Protein AF-A0AAD4WT22-F1 (afdb_monomer_lite)

Organism: Prunus dulcis (NCBI:txid3755)

Radius of gyration: 22.78 Å; chains: 1; bo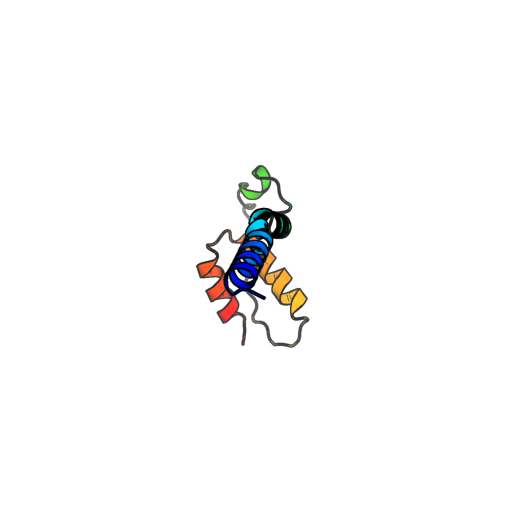unding box: 74×28×37 Å

Structure (mmCIF, N/CA/C/O backbone):
data_AF-A0AAD4WT22-F1
#
_entry.id   AF-A0AAD4WT22-F1
#
loop_
_atom_site.group_PDB
_atom_site.id
_atom_site.type_symbol
_atom_site.label_atom_id
_atom_site.label_alt_id
_atom_site.label_comp_id
_atom_site.label_asym_id
_atom_site.label_entity_id
_atom_site.label_seq_id
_atom_site.pdbx_PDB_ins_code
_atom_site.Cartn_x
_atom_site.Cartn_y
_atom_site.Cartn_z
_atom_site.occupancy
_atom_site.B_iso_or_equiv
_atom_site.auth_seq_id
_atom_site.auth_comp_id
_atom_site.auth_asym_id
_atom_site.auth_atom_id
_atom_site.pdbx_PDB_model_num
ATOM 1 N N . MET A 1 1 ? 54.722 -11.993 -9.213 1.00 60.78 1 MET A N 1
ATOM 2 C CA . MET A 1 1 ? 53.644 -11.747 -8.235 1.00 60.78 1 MET A CA 1
ATOM 3 C C . MET A 1 1 ? 53.088 -13.108 -7.870 1.00 60.78 1 MET A C 1
ATOM 5 O O . MET A 1 1 ? 52.749 -13.846 -8.791 1.00 60.78 1 MET A O 1
ATOM 9 N N . CYS A 1 2 ? 53.144 -13.496 -6.597 1.00 78.06 2 CYS A N 1
ATOM 10 C CA . CYS A 1 2 ? 52.775 -14.848 -6.175 1.00 78.06 2 CYS A CA 1
ATOM 11 C C . CYS A 1 2 ? 51.245 -14.964 -6.116 1.00 78.06 2 CYS A C 1
ATOM 13 O O . CYS A 1 2 ? 50.560 -13.977 -5.854 1.00 78.06 2 CYS A O 1
ATOM 15 N N . ALA A 1 3 ? 50.687 -16.147 -6.390 1.00 77.31 3 ALA A N 1
ATOM 16 C CA . ALA A 1 3 ? 49.233 -16.367 -6.382 1.00 77.31 3 ALA A CA 1
ATOM 17 C C . ALA A 1 3 ? 48.592 -15.980 -5.032 1.00 77.31 3 ALA A C 1
ATOM 19 O O . ALA A 1 3 ? 47.484 -15.449 -4.988 1.00 77.31 3 ALA A O 1
ATOM 20 N N . GLU A 1 4 ? 49.357 -16.144 -3.955 1.00 82.75 4 GLU A N 1
ATOM 21 C CA . GLU A 1 4 ? 49.021 -15.766 -2.582 1.00 82.75 4 GLU A CA 1
ATOM 22 C C . GLU A 1 4 ? 48.774 -14.257 -2.418 1.00 82.75 4 GLU A C 1
ATOM 24 O O . GLU A 1 4 ? 47.882 -13.850 -1.672 1.00 82.75 4 GLU A O 1
ATOM 29 N N . ASP A 1 5 ? 49.508 -13.409 -3.147 1.00 85.19 5 ASP A N 1
ATOM 30 C CA . ASP A 1 5 ? 49.340 -11.952 -3.095 1.00 85.19 5 ASP A CA 1
ATOM 31 C C . ASP A 1 5 ? 48.014 -11.528 -3.736 1.00 85.19 5 ASP A C 1
ATOM 33 O O . ASP A 1 5 ? 47.326 -10.627 -3.247 1.00 85.19 5 ASP A O 1
ATOM 37 N N . VAL A 1 6 ? 47.636 -12.208 -4.824 1.00 85.25 6 VAL A N 1
ATOM 38 C CA . VAL A 1 6 ? 46.378 -11.970 -5.541 1.00 85.25 6 VAL A CA 1
ATOM 39 C C . VAL A 1 6 ? 45.199 -12.437 -4.700 1.00 85.25 6 VAL A C 1
ATOM 41 O O . VAL A 1 6 ? 44.229 -11.700 -4.541 1.00 85.25 6 VAL A O 1
ATOM 44 N N . GLU A 1 7 ? 45.293 -13.623 -4.107 1.00 88.94 7 GLU A N 1
ATOM 45 C CA . GLU A 1 7 ? 44.252 -14.167 -3.238 1.00 88.94 7 GLU A CA 1
ATOM 46 C C . GLU A 1 7 ? 44.051 -13.300 -1.989 1.00 88.94 7 GLU A C 1
ATOM 48 O O . GLU A 1 7 ? 42.922 -12.969 -1.616 1.00 88.94 7 GLU A O 1
ATOM 53 N N . LYS A 1 8 ? 45.145 -12.828 -1.385 1.00 88.31 8 LYS A N 1
ATOM 54 C CA . LYS A 1 8 ? 45.100 -11.884 -0.265 1.00 88.31 8 LYS A CA 1
ATOM 55 C C . LYS A 1 8 ? 44.444 -10.562 -0.663 1.00 88.31 8 LYS A C 1
ATOM 57 O O . LYS A 1 8 ? 43.622 -10.043 0.092 1.00 88.31 8 LYS A O 1
ATOM 62 N N . LEU A 1 9 ? 44.758 -10.033 -1.847 1.00 87.69 9 LEU A N 1
ATOM 63 C CA . LEU A 1 9 ? 44.140 -8.813 -2.367 1.00 87.69 9 LEU A CA 1
ATOM 64 C C . LEU A 1 9 ? 42.639 -8.999 -2.624 1.00 87.69 9 LEU A C 1
ATOM 66 O O . LEU A 1 9 ? 41.844 -8.143 -2.240 1.00 87.69 9 LEU A O 1
ATOM 70 N N . VAL A 1 10 ? 42.235 -10.119 -3.227 1.00 87.19 10 VAL A N 1
ATOM 71 C CA . VAL A 1 10 ? 40.822 -10.445 -3.476 1.00 87.19 10 VAL A CA 1
ATOM 72 C C . VAL A 1 10 ? 40.058 -10.578 -2.160 1.00 87.19 10 VAL A C 1
ATOM 74 O O . VAL A 1 10 ? 38.993 -9.983 -2.016 1.00 87.19 10 VAL A O 1
ATOM 77 N N . ASN A 1 11 ? 40.624 -11.266 -1.169 1.00 82.88 11 ASN A N 1
ATOM 78 C CA . ASN A 1 11 ? 40.008 -11.425 0.149 1.00 82.88 11 ASN A CA 1
ATOM 79 C C . ASN A 1 11 ? 39.920 -10.107 0.931 1.00 82.88 11 ASN A C 1
ATOM 81 O O . ASN A 1 11 ? 38.958 -9.892 1.666 1.00 82.88 11 ASN A O 1
ATOM 85 N N . ASN A 1 12 ? 40.890 -9.202 0.777 1.00 82.94 12 ASN A N 1
ATOM 86 C CA . ASN A 1 12 ? 40.805 -7.852 1.341 1.00 82.94 12 ASN A CA 1
ATOM 87 C C . ASN A 1 12 ? 39.673 -7.056 0.684 1.00 82.94 12 ASN A C 1
ATOM 89 O O . ASN A 1 12 ? 38.799 -6.559 1.383 1.00 82.94 12 ASN A O 1
ATOM 93 N N . ARG A 1 13 ? 39.606 -7.048 -0.652 1.00 81.44 13 ARG A N 1
ATOM 94 C CA . ARG A 1 13 ? 38.534 -6.364 -1.390 1.00 81.44 13 ARG A CA 1
ATOM 95 C C . ARG A 1 13 ? 37.148 -6.930 -1.088 1.00 81.44 13 ARG A C 1
ATOM 97 O O . ARG A 1 13 ? 36.182 -6.178 -1.019 1.00 81.44 13 ARG A O 1
ATOM 104 N N . LEU A 1 14 ? 37.042 -8.245 -0.900 1.00 76.81 14 LEU A N 1
ATOM 105 C CA . LEU A 1 14 ? 35.795 -8.896 -0.508 1.00 76.81 14 LEU A CA 1
ATOM 106 C C . LEU A 1 14 ? 35.379 -8.491 0.911 1.00 76.81 14 LEU A C 1
ATOM 108 O O . LEU A 1 14 ? 34.194 -8.296 1.156 1.00 76.81 14 LEU A O 1
ATOM 112 N N . ARG A 1 15 ? 36.338 -8.328 1.834 1.00 74.25 15 ARG A N 1
ATOM 113 C CA . ARG A 1 15 ? 36.077 -7.802 3.181 1.00 74.25 15 ARG A CA 1
ATOM 114 C C . ARG A 1 15 ? 35.622 -6.348 3.146 1.00 74.25 15 ARG A C 1
ATOM 116 O O . ARG A 1 15 ? 34.644 -6.039 3.813 1.00 74.25 15 ARG A O 1
ATOM 123 N N . ASP A 1 16 ? 36.240 -5.513 2.316 1.00 68.19 16 ASP A N 1
ATOM 124 C CA . ASP A 1 16 ? 35.852 -4.107 2.153 1.00 68.19 16 ASP A CA 1
ATOM 125 C C . ASP A 1 16 ? 34.440 -3.966 1.559 1.00 68.19 16 ASP A C 1
ATOM 127 O O . ASP A 1 16 ? 33.659 -3.132 2.010 1.00 68.19 16 ASP A O 1
ATOM 131 N N . LEU A 1 17 ? 34.058 -4.843 0.619 1.00 64.44 17 LEU A N 1
ATOM 132 C CA . LEU A 1 17 ? 32.687 -4.921 0.094 1.00 64.44 17 LEU A CA 1
ATOM 133 C C . LEU A 1 17 ? 31.682 -5.411 1.156 1.00 64.44 17 LEU A C 1
ATOM 135 O O . LEU A 1 17 ? 30.516 -5.025 1.146 1.00 64.44 17 LEU A O 1
ATOM 139 N N . LYS A 1 18 ? 32.135 -6.263 2.085 1.00 61.75 18 LYS A N 1
ATOM 140 C CA . LYS A 1 18 ? 31.328 -6.842 3.171 1.00 61.75 18 LYS A CA 1
ATOM 141 C C . LYS A 1 18 ? 31.151 -5.897 4.367 1.00 61.75 18 LYS A C 1
ATOM 143 O O . LYS A 1 18 ? 30.327 -6.177 5.231 1.00 61.75 18 LYS A O 1
ATOM 148 N N . ILE A 1 19 ? 31.824 -4.741 4.370 1.00 55.94 19 ILE A N 1
ATOM 149 C CA . ILE A 1 19 ? 31.507 -3.579 5.227 1.00 55.94 19 ILE A CA 1
ATOM 150 C C . ILE A 1 19 ? 30.254 -2.833 4.681 1.00 55.94 19 ILE A C 1
ATOM 152 O O . ILE A 1 19 ? 29.979 -1.687 5.012 1.00 55.94 19 ILE A O 1
ATOM 156 N N . GLY A 1 20 ? 29.436 -3.489 3.851 1.00 56.44 20 GLY A N 1
ATOM 157 C CA . GLY A 1 20 ? 28.130 -3.002 3.398 1.00 56.44 20 GLY A CA 1
ATOM 158 C C . GLY A 1 20 ? 27.018 -3.038 4.455 1.00 56.44 20 GLY A C 1
ATOM 159 O O . GLY A 1 20 ? 25.956 -2.482 4.194 1.00 56.44 20 GLY A O 1
ATOM 160 N N . GLY A 1 21 ? 27.271 -3.605 5.644 1.00 57.00 21 GLY A N 1
ATOM 161 C CA . GLY A 1 21 ? 26.291 -3.695 6.738 1.00 57.00 21 GLY A CA 1
ATOM 162 C C . GLY A 1 21 ? 25.665 -2.355 7.126 1.00 57.00 21 GLY A C 1
ATOM 163 O O . GLY A 1 21 ? 24.477 -2.266 7.394 1.00 57.00 21 GLY A O 1
ATOM 164 N N . ASN A 1 22 ? 26.438 -1.270 7.052 1.00 67.00 22 ASN A N 1
ATOM 165 C CA . ASN A 1 22 ? 25.926 0.062 7.369 1.00 67.00 22 ASN A CA 1
ATOM 166 C C . ASN A 1 22 ? 25.059 0.664 6.250 1.00 67.00 22 ASN A C 1
ATOM 168 O O . ASN A 1 22 ? 24.205 1.501 6.519 1.00 67.00 22 ASN A O 1
ATOM 172 N N . PHE A 1 23 ? 25.282 0.283 4.988 1.00 77.19 23 PHE A N 1
ATOM 173 C CA . PHE A 1 23 ? 24.529 0.845 3.864 1.00 77.19 23 PHE A CA 1
ATOM 174 C C . PHE A 1 23 ? 23.142 0.224 3.760 1.00 77.19 23 PHE A C 1
ATOM 176 O O . PHE A 1 23 ? 22.171 0.939 3.549 1.00 77.19 23 PHE A O 1
ATOM 183 N N . GLU A 1 24 ? 23.044 -1.094 3.914 1.00 81.56 24 GLU A N 1
ATOM 184 C CA . GLU A 1 24 ? 21.762 -1.798 3.876 1.00 81.56 24 GLU A CA 1
ATOM 185 C C . GLU A 1 24 ? 20.858 -1.419 5.054 1.00 81.56 24 GLU A C 1
ATOM 187 O O . GLU A 1 24 ? 19.665 -1.194 4.847 1.00 81.56 24 GLU A O 1
ATOM 192 N N . ASP A 1 25 ? 21.428 -1.238 6.247 1.00 84.00 25 ASP A N 1
ATOM 193 C CA . ASP A 1 25 ? 20.703 -0.744 7.421 1.00 84.00 25 ASP A CA 1
ATOM 194 C C . ASP A 1 25 ? 20.283 0.725 7.262 1.00 84.00 25 ASP A C 1
ATOM 196 O O . ASP A 1 25 ? 19.130 1.068 7.529 1.00 84.00 25 ASP A O 1
ATOM 200 N N . ALA A 1 26 ? 21.172 1.593 6.763 1.00 85.31 26 ALA A N 1
ATOM 201 C CA . ALA A 1 26 ? 20.836 2.991 6.487 1.00 85.31 26 ALA A CA 1
ATOM 202 C C . ALA A 1 26 ? 19.767 3.121 5.393 1.00 85.31 26 ALA A C 1
ATOM 204 O O . ALA A 1 26 ? 18.836 3.909 5.533 1.00 85.31 26 ALA A O 1
ATOM 205 N N . LEU A 1 27 ? 19.861 2.320 4.327 1.00 86.06 27 LEU A N 1
ATOM 206 C CA . LEU A 1 27 ? 18.864 2.276 3.262 1.00 86.06 27 LEU A CA 1
ATOM 207 C C . LEU A 1 27 ? 17.519 1.782 3.796 1.00 86.06 27 LEU A C 1
ATOM 209 O O . LEU A 1 27 ? 16.486 2.345 3.447 1.00 86.06 27 LEU A O 1
ATOM 213 N N . ARG A 1 28 ? 17.519 0.755 4.653 1.00 84.38 28 ARG A N 1
ATOM 214 C CA . ARG A 1 28 ? 16.298 0.255 5.292 1.00 84.38 28 ARG A CA 1
ATOM 215 C C . ARG A 1 28 ? 15.663 1.321 6.182 1.00 84.38 28 ARG A C 1
ATOM 217 O O . ARG A 1 28 ? 14.470 1.547 6.056 1.00 84.38 28 ARG A O 1
ATOM 224 N N . MET A 1 29 ? 16.451 2.024 6.994 1.00 85.44 29 MET A N 1
ATOM 225 C CA . MET A 1 29 ? 15.966 3.128 7.826 1.00 85.44 29 MET A CA 1
ATOM 226 C C . MET A 1 29 ? 15.374 4.268 6.986 1.00 85.44 29 MET A C 1
ATOM 228 O O . MET A 1 29 ? 14.306 4.774 7.318 1.00 85.44 29 MET A O 1
ATOM 232 N N . GLU A 1 30 ? 16.025 4.647 5.884 1.00 88.19 30 GLU A N 1
ATOM 233 C CA . GLU A 1 30 ? 15.527 5.682 4.969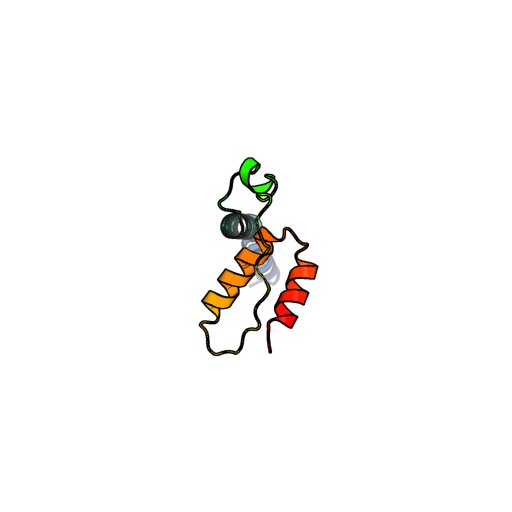 1.00 88.19 30 GLU A CA 1
ATOM 234 C C . GLU A 1 30 ? 14.210 5.256 4.303 1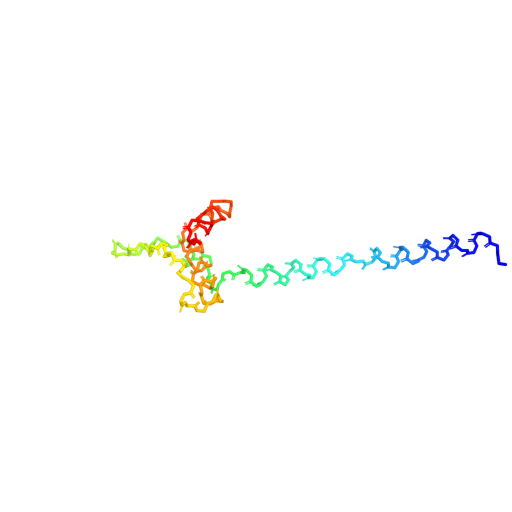.00 88.19 30 GLU A C 1
ATOM 236 O O . GLU A 1 30 ? 13.269 6.041 4.192 1.00 88.19 30 GLU A O 1
ATOM 241 N N . VAL A 1 31 ? 14.111 3.987 3.895 1.00 83.75 31 VAL A N 1
ATOM 242 C CA . VAL A 1 31 ? 12.888 3.407 3.324 1.00 83.75 31 VAL A CA 1
ATOM 243 C C . VAL A 1 31 ? 11.771 3.349 4.366 1.00 83.75 31 VAL A C 1
ATOM 245 O O . VAL A 1 31 ? 10.644 3.738 4.062 1.00 83.75 31 VAL A O 1
ATOM 248 N N . ASP A 1 32 ? 12.068 2.917 5.589 1.00 83.38 32 ASP A N 1
ATOM 249 C CA . ASP A 1 32 ? 11.109 2.878 6.695 1.00 83.38 32 ASP A CA 1
ATOM 250 C C . ASP A 1 32 ? 10.626 4.291 7.044 1.00 83.38 32 ASP A C 1
ATOM 252 O O . ASP A 1 32 ? 9.431 4.508 7.242 1.00 83.38 32 ASP A O 1
ATOM 256 N N . GLN A 1 33 ? 11.521 5.283 7.030 1.00 83.00 33 GLN A N 1
ATOM 257 C CA . GLN A 1 33 ? 11.168 6.686 7.228 1.00 83.00 33 GLN A CA 1
ATOM 258 C C . GLN A 1 33 ? 10.300 7.226 6.084 1.00 83.00 33 GLN A C 1
ATOM 260 O O . GLN A 1 33 ? 9.288 7.876 6.344 1.00 83.00 33 GLN A O 1
ATOM 265 N N . ALA A 1 34 ? 10.635 6.927 4.828 1.00 78.38 34 ALA A N 1
ATOM 266 C CA . ALA A 1 34 ? 9.857 7.350 3.663 1.00 78.38 34 ALA A CA 1
ATOM 267 C C . ALA A 1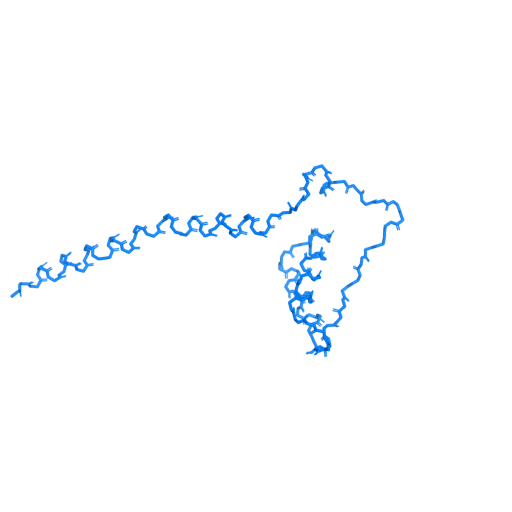 34 ? 8.467 6.693 3.594 1.00 78.38 34 ALA A C 1
ATOM 269 O O . ALA A 1 34 ? 7.534 7.273 3.033 1.00 78.38 34 ALA A O 1
ATOM 270 N N . ASN A 1 35 ? 8.329 5.488 4.151 1.00 74.31 35 ASN A N 1
ATOM 271 C CA . ASN A 1 35 ? 7.063 4.762 4.242 1.00 74.31 35 ASN A CA 1
ATOM 272 C C . ASN A 1 35 ? 6.315 5.019 5.556 1.00 74.31 35 ASN A C 1
ATOM 274 O O . ASN A 1 35 ? 5.187 4.546 5.711 1.00 74.31 35 ASN A O 1
ATOM 278 N N . SER A 1 36 ? 6.915 5.755 6.496 1.00 78.75 36 SER A N 1
ATOM 279 C CA . SER A 1 36 ? 6.271 6.071 7.763 1.00 78.75 36 SER A CA 1
ATOM 280 C C . SER A 1 36 ? 5.031 6.934 7.541 1.00 78.75 36 SER A C 1
ATOM 282 O O . SER A 1 36 ? 4.986 7.836 6.701 1.00 78.75 36 SER A O 1
ATOM 284 N N . SER A 1 37 ? 3.986 6.625 8.298 1.00 78.81 37 SER A N 1
ATOM 285 C CA . SER A 1 37 ? 2.766 7.414 8.293 1.00 78.81 37 SER A CA 1
ATOM 286 C C . SER A 1 37 ? 3.024 8.786 8.919 1.00 78.81 37 SER A C 1
ATOM 288 O O . SER A 1 37 ? 3.691 8.874 9.951 1.00 78.81 37 SER A O 1
ATOM 290 N N . PRO A 1 38 ? 2.468 9.873 8.354 1.00 80.38 38 PRO A N 1
ATOM 291 C CA . PRO A 1 38 ? 2.570 11.203 8.951 1.00 80.38 38 PRO A CA 1
ATOM 292 C C . PRO A 1 38 ? 1.678 11.366 10.195 1.00 80.38 38 PRO A C 1
ATOM 294 O O . PRO A 1 38 ? 1.671 12.434 10.810 1.00 80.38 38 PRO A O 1
ATOM 297 N N . PHE A 1 39 ? 0.878 10.353 10.540 1.00 83.62 39 PHE A N 1
ATOM 298 C CA . PHE A 1 39 ? -0.057 10.383 11.658 1.00 83.62 39 PHE A CA 1
ATOM 299 C C . PHE A 1 39 ? 0.541 9.750 12.915 1.00 83.62 39 PHE A C 1
ATOM 301 O O . PHE A 1 39 ? 1.333 8.816 12.854 1.00 83.62 39 PHE A O 1
ATOM 308 N N . THR A 1 40 ? 0.127 10.245 14.082 1.00 90.12 40 THR A N 1
ATOM 309 C CA . THR A 1 40 ? 0.442 9.586 15.352 1.00 90.12 40 THR A CA 1
ATOM 310 C C . THR A 1 40 ? -0.330 8.275 15.471 1.00 90.12 40 THR A C 1
ATOM 312 O O . THR A 1 40 ? -1.427 8.141 14.927 1.00 90.12 40 THR A O 1
ATOM 315 N N . THR A 1 41 ? 0.180 7.340 16.272 1.00 88.19 41 THR A N 1
ATOM 316 C CA . THR A 1 41 ? -0.492 6.061 16.548 1.00 88.19 41 THR A CA 1
ATOM 317 C C . THR A 1 41 ? -1.931 6.235 17.052 1.00 88.19 41 THR A C 1
ATOM 319 O O . THR A 1 41 ? -2.798 5.435 16.718 1.00 88.19 41 THR A O 1
ATOM 322 N N . GLU A 1 42 ? -2.219 7.299 17.809 1.00 92.88 42 GLU A N 1
ATOM 323 C CA . GLU A 1 42 ? -3.578 7.621 18.265 1.00 92.88 42 GLU A CA 1
ATOM 324 C C . GLU A 1 42 ? -4.522 7.931 17.094 1.00 92.88 42 GLU A C 1
ATOM 326 O O . GLU A 1 42 ? -5.630 7.398 17.031 1.00 92.88 42 GLU A O 1
ATOM 331 N N . ILE A 1 43 ? -4.073 8.747 16.135 1.00 88.94 43 ILE A N 1
ATOM 332 C CA . ILE A 1 43 ? -4.853 9.087 14.938 1.00 88.94 43 ILE A CA 1
ATOM 333 C C . ILE A 1 43 ? -5.006 7.859 14.044 1.00 88.94 43 ILE A C 1
ATOM 335 O O . ILE A 1 43 ? -6.094 7.602 13.531 1.00 88.94 43 ILE A O 1
ATOM 339 N N . GLU A 1 44 ? -3.940 7.078 13.879 1.00 84.62 44 GLU A N 1
ATOM 340 C CA . GLU A 1 44 ? -3.993 5.852 13.093 1.00 84.62 44 GLU A CA 1
ATOM 341 C C . GLU A 1 44 ? -4.973 4.848 13.679 1.00 84.62 44 GLU A C 1
ATOM 343 O O . GLU A 1 44 ? -5.687 4.206 12.923 1.00 84.62 44 GLU A O 1
ATOM 348 N N . GLN A 1 45 ? -5.052 4.700 15.000 1.00 85.50 45 GLN A N 1
ATOM 349 C CA . GLN A 1 45 ? -5.942 3.730 15.644 1.00 85.50 45 GLN A CA 1
ATOM 350 C C . GLN A 1 45 ? -7.369 4.249 15.850 1.00 85.50 45 GLN A C 1
ATOM 352 O O . GLN A 1 45 ? -8.269 3.452 16.130 1.00 85.50 45 GLN A O 1
ATOM 357 N N . ALA A 1 46 ? -7.603 5.550 15.672 1.00 89.50 46 ALA A N 1
ATOM 358 C CA . ALA A 1 46 ? -8.925 6.136 15.804 1.00 89.50 46 ALA A CA 1
ATOM 359 C C . ALA A 1 46 ? -9.925 5.501 14.823 1.00 89.50 46 ALA A C 1
ATOM 361 O O . ALA A 1 46 ? -9.642 5.265 13.644 1.00 89.50 46 ALA A O 1
ATOM 362 N N . ALA A 1 47 ? -11.135 5.236 15.316 1.00 88.75 47 ALA A N 1
ATOM 363 C CA . ALA A 1 47 ? -12.224 4.789 14.462 1.00 88.75 47 ALA A CA 1
ATOM 364 C C . ALA A 1 47 ? -12.636 5.927 13.506 1.00 88.75 47 ALA A C 1
ATOM 366 O O . ALA A 1 47 ? -12.788 7.069 13.955 1.00 88.75 47 ALA A O 1
ATOM 367 N N . PRO A 1 48 ? -12.877 5.642 12.212 1.00 86.62 48 PRO A N 1
ATOM 368 C CA . PRO A 1 48 ? -13.396 6.646 11.295 1.00 86.62 48 PRO A CA 1
ATOM 369 C C . PRO A 1 48 ? -14.727 7.237 11.795 1.00 86.62 48 PRO A C 1
ATOM 371 O O . PRO A 1 48 ? -15.537 6.520 12.396 1.00 86.62 48 PRO A O 1
ATOM 374 N N . PRO A 1 49 ? -15.011 8.527 11.533 1.00 90.56 49 PRO A N 1
ATOM 375 C CA . PRO A 1 49 ? -16.296 9.132 11.872 1.00 90.56 49 PRO A CA 1
ATOM 376 C C . PRO A 1 49 ? -17.483 8.338 11.308 1.00 90.56 49 PRO A C 1
ATOM 378 O O . PRO A 1 49 ? -17.403 7.784 10.218 1.00 90.56 49 PRO A O 1
ATOM 381 N N . LYS A 1 50 ? -18.642 8.366 11.981 1.00 92.31 50 LYS A N 1
ATOM 382 C CA . LYS A 1 50 ? -19.841 7.589 11.581 1.00 92.31 50 LYS A CA 1
ATOM 383 C C . LYS A 1 50 ? -20.314 7.803 10.134 1.00 92.31 50 LYS A C 1
ATOM 385 O O . LYS A 1 50 ? -21.024 6.962 9.600 1.00 92.31 50 LYS A O 1
ATOM 390 N N . ARG A 1 51 ? -19.994 8.950 9.531 1.00 94.50 51 ARG A N 1
ATOM 391 C CA . ARG A 1 51 ? -20.369 9.308 8.150 1.00 94.50 51 ARG A CA 1
ATOM 392 C C . ARG A 1 51 ? -19.195 9.226 7.174 1.00 94.50 51 ARG A C 1
ATOM 394 O O . ARG A 1 51 ? -19.326 9.651 6.030 1.00 94.50 51 ARG A O 1
ATOM 401 N N . PHE A 1 52 ? -18.047 8.732 7.626 1.00 89.50 52 PHE A N 1
ATOM 402 C CA . PHE A 1 52 ? -16.891 8.539 6.773 1.00 89.50 52 PHE A CA 1
ATOM 403 C C . PHE A 1 52 ? -17.183 7.425 5.772 1.00 89.50 52 PHE A C 1
ATOM 405 O O . PHE A 1 52 ? -17.551 6.316 6.150 1.00 89.50 52 PHE A O 1
ATOM 412 N N . SER A 1 53 ? -17.034 7.743 4.491 1.00 89.38 53 SER A N 1
ATOM 413 C CA . SER A 1 53 ? -17.135 6.768 3.411 1.00 89.38 53 SER A CA 1
ATOM 414 C C . SER A 1 53 ? -15.739 6.485 2.900 1.00 89.38 53 SER A C 1
ATOM 416 O O . SER A 1 53 ? -14.997 7.412 2.575 1.00 89.38 53 SER A O 1
ATOM 418 N N . MET A 1 54 ? -15.391 5.206 2.840 1.00 86.06 54 MET A N 1
ATOM 419 C CA . MET A 1 54 ? -14.091 4.794 2.347 1.00 86.06 54 MET A CA 1
ATOM 420 C C . MET A 1 54 ? -13.972 5.153 0.855 1.00 86.06 54 MET A C 1
ATOM 422 O O . MET A 1 54 ? -14.842 4.755 0.073 1.00 86.06 54 MET A O 1
ATOM 426 N N . PRO A 1 55 ? -12.946 5.911 0.437 1.00 86.06 55 PRO A N 1
ATOM 427 C CA . PRO A 1 55 ? -12.720 6.198 -0.969 1.00 86.06 55 PRO A CA 1
ATOM 428 C C . PRO A 1 55 ? -12.481 4.908 -1.762 1.00 86.06 55 PRO A C 1
ATOM 430 O O . PRO A 1 55 ? -11.889 3.940 -1.275 1.00 86.06 55 PRO A O 1
ATOM 433 N N . SER A 1 56 ? -12.982 4.901 -2.996 1.00 85.31 56 SER A N 1
ATOM 434 C CA . SER A 1 56 ? -12.893 3.759 -3.901 1.00 85.31 56 SER A CA 1
ATOM 435 C C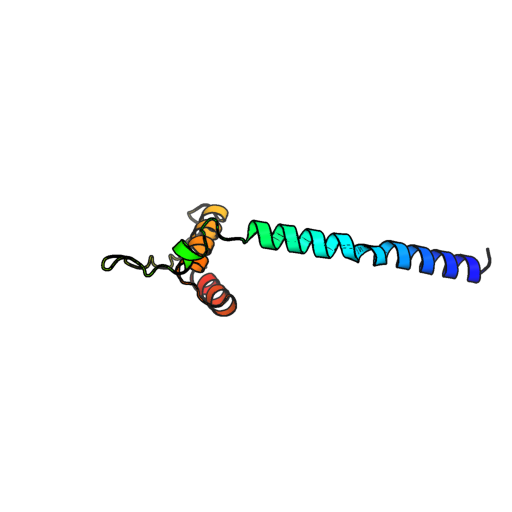 . SER A 1 56 ? -11.593 3.771 -4.699 1.00 85.31 56 SER A C 1
ATOM 437 O O . SER A 1 56 ? -11.018 4.824 -4.978 1.00 85.31 56 SER A O 1
ATOM 439 N N . PHE A 1 57 ? -11.147 2.580 -5.096 1.00 85.75 57 PHE A N 1
ATOM 440 C CA . PHE A 1 57 ? -10.041 2.424 -6.031 1.00 85.75 57 PHE A CA 1
ATOM 441 C C . PHE A 1 57 ? -10.487 2.841 -7.431 1.00 85.75 57 PHE A C 1
ATOM 443 O O . PHE A 1 57 ? -11.490 2.347 -7.950 1.00 85.75 57 PHE A O 1
ATOM 450 N N . THR A 1 58 ? -9.741 3.756 -8.045 1.00 85.88 58 THR A N 1
ATOM 451 C CA . THR A 1 58 ? -10.011 4.240 -9.400 1.00 85.88 58 THR A CA 1
ATOM 452 C C . THR A 1 58 ? -9.073 3.571 -10.399 1.00 85.88 58 THR A C 1
ATOM 454 O O . THR A 1 58 ? -7.884 3.400 -10.140 1.00 85.88 58 THR A O 1
ATOM 457 N N . CYS A 1 59 ? -9.615 3.174 -11.553 1.00 89.62 59 CYS A N 1
ATOM 458 C CA . CYS A 1 59 ? -8.814 2.618 -12.639 1.00 89.62 59 CYS A CA 1
ATOM 459 C C . CYS A 1 59 ? -7.936 3.712 -13.264 1.00 89.62 59 CYS A C 1
ATOM 461 O O . CYS A 1 59 ? -8.431 4.782 -13.628 1.00 89.62 59 CYS A O 1
ATOM 463 N N . PHE A 1 60 ? -6.645 3.424 -13.403 1.00 91.69 60 PHE A N 1
ATOM 464 C CA . PHE A 1 60 ? -5.685 4.232 -14.129 1.00 91.69 60 PHE A CA 1
ATOM 465 C C . PHE A 1 60 ? -5.915 4.073 -15.630 1.00 91.69 60 PHE A C 1
ATOM 467 O O . PHE A 1 60 ? -5.666 3.019 -16.213 1.00 91.69 60 PHE A O 1
ATOM 474 N N . LYS A 1 61 ? -6.408 5.137 -16.265 1.00 90.00 61 LYS A N 1
ATOM 475 C CA . LYS A 1 61 ? -6.720 5.147 -17.700 1.00 90.00 61 LYS A CA 1
ATOM 476 C C . LYS A 1 61 ? -5.543 5.592 -18.573 1.00 90.00 61 LYS A C 1
ATOM 478 O O . LYS A 1 61 ? -5.692 5.623 -19.789 1.00 90.00 61 LYS A O 1
ATOM 483 N N . GLY A 1 62 ? -4.406 5.946 -17.969 1.00 88.25 62 GLY A N 1
ATOM 484 C CA . GLY A 1 62 ? -3.248 6.510 -18.670 1.00 88.25 62 GLY A CA 1
ATOM 485 C C . GLY A 1 62 ? -3.421 7.972 -19.100 1.00 88.25 62 GLY A C 1
ATOM 486 O O . GLY A 1 62 ? -2.592 8.484 -19.843 1.00 88.25 62 GLY A O 1
ATOM 487 N N . ASP A 1 63 ? -4.492 8.636 -18.658 1.00 88.88 63 ASP A N 1
ATOM 488 C CA . ASP A 1 63 ? -4.803 10.043 -18.941 1.00 88.88 63 ASP A CA 1
ATOM 489 C C . ASP A 1 63 ? -4.323 11.006 -17.842 1.00 88.88 63 ASP A C 1
ATOM 491 O O . ASP A 1 63 ? -4.343 12.222 -18.033 1.00 88.88 63 ASP A O 1
ATOM 495 N N . SER A 1 64 ? -3.882 10.473 -16.702 1.00 86.12 64 SER A N 1
ATOM 496 C CA . SER A 1 64 ? -3.346 11.223 -15.570 1.00 86.12 64 SER A CA 1
ATOM 497 C C . SER A 1 64 ? -1.868 10.922 -15.334 1.00 86.12 64 SER A C 1
ATOM 499 O O . SER A 1 64 ? -1.324 9.922 -15.804 1.00 86.12 64 SER A O 1
ATOM 501 N N . ASP A 1 65 ? -1.211 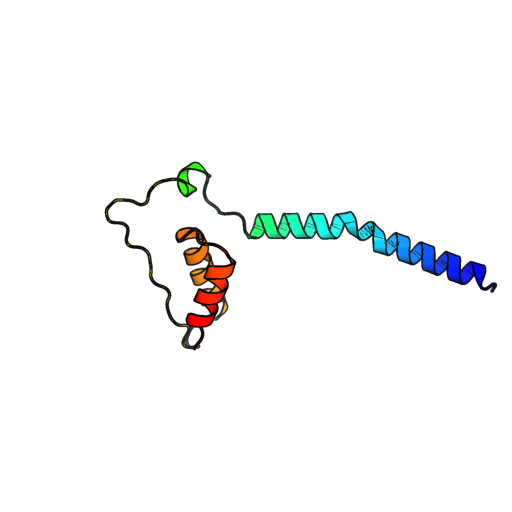11.818 -14.598 1.00 92.00 65 ASP A N 1
ATOM 502 C CA . ASP A 1 65 ? 0.182 11.659 -14.199 1.00 92.00 65 ASP A CA 1
ATOM 503 C C . ASP A 1 65 ? 0.388 10.343 -13.405 1.00 92.00 65 ASP A C 1
ATOM 505 O O . ASP A 1 65 ? -0.270 10.143 -12.374 1.00 92.00 65 ASP A O 1
ATOM 509 N N . PRO A 1 66 ? 1.289 9.439 -13.845 1.00 90.00 66 PRO A N 1
ATOM 510 C CA . PRO A 1 66 ? 1.537 8.170 -13.161 1.00 90.00 66 PRO A CA 1
ATOM 511 C C . PRO A 1 66 ? 1.991 8.336 -11.707 1.00 90.00 66 PRO A C 1
ATOM 513 O O . PRO A 1 66 ? 1.637 7.523 -10.849 1.00 90.00 66 PRO A O 1
ATOM 516 N N . GLU A 1 67 ? 2.753 9.390 -11.401 1.00 89.88 67 GLU A N 1
ATOM 517 C CA . GLU A 1 67 ? 3.224 9.641 -10.038 1.00 89.88 67 GLU A CA 1
ATOM 518 C C . GLU A 1 67 ? 2.064 10.037 -9.114 1.00 89.88 67 GLU A C 1
ATOM 520 O O . GLU A 1 67 ? 1.956 9.543 -7.988 1.00 89.88 67 GLU A O 1
ATOM 525 N N . SER A 1 68 ? 1.143 10.865 -9.605 1.00 89.25 68 SER A N 1
ATOM 526 C CA . SER A 1 68 ? -0.110 11.192 -8.925 1.00 89.25 68 SER A CA 1
ATOM 527 C C . SER A 1 68 ? -0.954 9.944 -8.648 1.00 89.25 68 SER A C 1
ATOM 529 O O . SER A 1 68 ? -1.445 9.776 -7.528 1.00 89.25 68 SER A O 1
ATOM 531 N N . HIS A 1 69 ? -1.064 9.023 -9.615 1.00 89.12 69 HIS A N 1
ATOM 532 C CA . HIS A 1 69 ? -1.779 7.758 -9.415 1.00 89.12 69 HIS A CA 1
ATOM 533 C C . HIS A 1 69 ? -1.147 6.911 -8.300 1.00 89.12 69 HIS A C 1
ATOM 535 O O . HIS A 1 69 ? -1.857 6.434 -7.411 1.00 89.12 69 HIS A O 1
ATOM 541 N N . LEU A 1 70 ? 0.184 6.782 -8.288 1.00 88.00 70 LEU A N 1
ATOM 542 C CA . LEU A 1 70 ? 0.901 6.060 -7.234 1.00 88.00 70 LEU A CA 1
ATOM 543 C C . LEU A 1 70 ? 0.722 6.710 -5.857 1.00 88.00 70 LEU A C 1
ATOM 545 O O . LEU A 1 70 ? 0.482 6.003 -4.878 1.00 88.00 70 LEU A O 1
ATOM 549 N N . LYS A 1 71 ? 0.799 8.043 -5.765 1.00 86.56 71 LYS A N 1
ATOM 550 C CA . LYS A 1 71 ? 0.554 8.779 -4.511 1.00 86.56 71 LYS A CA 1
ATOM 551 C C . LYS A 1 71 ? -0.863 8.539 -3.998 1.00 86.56 71 LYS A C 1
ATOM 553 O O . LYS A 1 71 ? -1.035 8.214 -2.826 1.00 86.56 71 LYS A O 1
ATOM 558 N N . HIS A 1 72 ? -1.859 8.634 -4.878 1.00 87.25 72 HIS A N 1
ATOM 559 C CA . HIS A 1 72 ? -3.252 8.376 -4.528 1.00 87.25 72 HIS A CA 1
ATOM 560 C C . HIS A 1 72 ? -3.452 6.949 -4.010 1.00 87.25 72 HIS A C 1
ATOM 562 O O . HIS A 1 72 ? -4.029 6.755 -2.941 1.00 87.25 72 HIS A O 1
ATOM 568 N N . LEU A 1 73 ? -2.921 5.954 -4.723 1.00 87.19 73 LEU A N 1
ATOM 569 C CA . LEU A 1 73 ? -3.009 4.560 -4.310 1.00 87.19 73 LEU A CA 1
ATOM 570 C C . LEU A 1 73 ? -2.328 4.317 -2.956 1.00 87.19 73 LEU A C 1
ATOM 572 O O . LEU A 1 73 ? -2.918 3.665 -2.101 1.00 87.19 73 LEU A O 1
ATOM 576 N N . LYS A 1 74 ? -1.132 4.874 -2.726 1.00 84.75 74 LYS A N 1
ATOM 577 C CA . LYS A 1 74 ? -0.443 4.792 -1.426 1.00 84.75 74 LYS A CA 1
ATOM 578 C C . LYS A 1 74 ? -1.291 5.364 -0.291 1.00 84.75 74 LYS A C 1
ATOM 580 O O . LYS A 1 74 ? -1.400 4.738 0.759 1.00 84.75 74 LYS A O 1
ATOM 585 N N . SER A 1 75 ? -1.952 6.502 -0.502 1.00 84.56 75 SER A N 1
ATOM 586 C CA . SER A 1 75 ? -2.879 7.052 0.495 1.00 84.56 75 SER A CA 1
ATOM 587 C C . SER A 1 75 ? -4.063 6.119 0.767 1.00 84.56 75 SER A C 1
ATOM 589 O O . SER A 1 75 ? -4.468 5.978 1.919 1.00 84.56 75 SER A O 1
ATOM 591 N N . LEU A 1 76 ? -4.596 5.451 -0.263 1.00 87.06 76 LEU A N 1
ATOM 592 C CA . LEU A 1 76 ? -5.645 4.444 -0.083 1.00 87.06 76 LEU A CA 1
ATOM 593 C C . LEU A 1 76 ? -5.136 3.226 0.701 1.00 87.06 76 LEU A C 1
ATOM 595 O O . LEU A 1 76 ? -5.836 2.776 1.599 1.00 87.06 76 LEU A O 1
ATOM 599 N N . ILE A 1 77 ? -3.926 2.729 0.424 1.00 84.88 77 ILE A N 1
ATOM 600 C CA . ILE A 1 77 ? -3.296 1.622 1.173 1.00 84.88 77 ILE A CA 1
ATOM 601 C C . ILE A 1 77 ? -3.269 1.932 2.673 1.00 84.88 77 ILE A C 1
ATOM 603 O O . ILE A 1 77 ? -3.789 1.156 3.476 1.00 84.88 77 ILE A O 1
ATOM 607 N N . ILE A 1 78 ? -2.725 3.098 3.034 1.00 82.00 78 ILE A N 1
ATOM 608 C CA . ILE A 1 78 ? -2.601 3.546 4.429 1.00 82.00 78 ILE A CA 1
ATOM 609 C C . ILE A 1 78 ? -3.983 3.638 5.088 1.00 82.00 78 ILE A C 1
ATOM 611 O O . ILE A 1 78 ? -4.177 3.194 6.217 1.00 82.00 78 ILE A O 1
ATOM 615 N N . LEU A 1 79 ? -4.966 4.182 4.369 1.00 84.06 79 LEU A N 1
ATOM 616 C CA . LEU A 1 79 ? -6.313 4.380 4.890 1.00 84.06 79 LEU A CA 1
ATOM 617 C C . LEU A 1 79 ? -7.090 3.066 5.083 1.00 84.06 79 LEU A C 1
ATOM 619 O O . LEU A 1 79 ? -7.835 2.932 6.055 1.00 84.06 79 LEU A O 1
ATOM 623 N N . HIS A 1 80 ? -6.930 2.105 4.170 1.00 84.12 80 HIS A N 1
ATOM 624 C CA . HIS A 1 80 ? -7.594 0.799 4.236 1.00 84.12 80 HIS A CA 1
ATOM 625 C C . HIS A 1 80 ? -6.948 -0.148 5.256 1.00 84.12 80 HIS A C 1
ATOM 627 O O . HIS A 1 80 ? -7.618 -1.079 5.701 1.00 84.12 80 HIS A O 1
ATOM 633 N N . LYS A 1 81 ? -5.691 0.099 5.666 1.00 81.38 81 LYS A N 1
ATOM 634 C CA . LYS A 1 81 ? -4.933 -0.723 6.636 1.00 81.38 81 LYS A CA 1
ATOM 635 C C . LYS A 1 81 ? -4.926 -2.216 6.288 1.00 81.38 81 LYS A C 1
ATOM 637 O O . LYS A 1 81 ? -5.042 -3.083 7.152 1.00 81.38 81 LYS A O 1
ATOM 642 N N . THR A 1 82 ? -4.861 -2.511 5.001 1.00 79.19 82 THR A N 1
ATOM 643 C CA . THR A 1 82 ? -4.874 -3.868 4.453 1.00 79.19 82 THR A CA 1
ATOM 644 C C . THR A 1 82 ? -3.461 -4.360 4.185 1.00 79.19 82 THR A C 1
ATOM 646 O O . THR A 1 82 ? -2.593 -3.567 3.838 1.00 79.19 82 THR A O 1
ATOM 649 N N . GLU A 1 83 ? -3.270 -5.676 4.253 1.00 85.06 83 GLU A N 1
ATOM 650 C CA . GLU A 1 83 ? -2.006 -6.351 3.939 1.00 85.06 83 GLU A CA 1
ATOM 651 C C . GLU A 1 83 ? -1.412 -5.926 2.585 1.00 85.06 83 GLU A C 1
ATOM 653 O O . GLU A 1 83 ? -2.118 -5.902 1.567 1.00 85.06 83 GLU A O 1
ATOM 658 N N . ASP A 1 84 ? -0.095 -5.707 2.547 1.00 82.25 84 ASP A N 1
ATOM 659 C CA . ASP A 1 84 ? 0.641 -5.296 1.341 1.00 82.25 84 ASP A CA 1
ATOM 660 C C . ASP A 1 84 ? 0.381 -6.234 0.156 1.00 82.25 84 ASP A C 1
ATOM 662 O O . ASP A 1 84 ? 0.169 -5.798 -0.976 1.00 82.25 84 ASP A O 1
ATOM 666 N N . ALA A 1 85 ? 0.308 -7.544 0.412 1.00 88.38 85 ALA A N 1
ATOM 667 C CA . ALA A 1 85 ? 0.035 -8.543 -0.618 1.00 88.38 85 ALA A CA 1
ATOM 668 C C . ALA A 1 85 ? -1.353 -8.379 -1.265 1.00 88.38 85 ALA A C 1
ATOM 670 O O . ALA A 1 85 ? -1.516 -8.643 -2.461 1.00 88.38 85 ALA A O 1
ATOM 671 N N . LEU A 1 86 ? -2.363 -7.954 -0.497 1.00 88.31 86 LEU A N 1
ATOM 672 C CA . LEU A 1 86 ? -3.689 -7.650 -1.034 1.00 88.31 86 LEU A CA 1
ATOM 673 C C . LEU A 1 86 ? -3.646 -6.349 -1.839 1.00 88.31 86 LEU A C 1
ATOM 675 O O . LEU A 1 86 ? -4.210 -6.288 -2.931 1.00 88.31 86 LEU A O 1
ATOM 679 N N . MET A 1 87 ? -2.912 -5.350 -1.353 1.00 87.19 87 MET A N 1
ATOM 680 C CA . MET A 1 87 ? -2.767 -4.067 -2.037 1.00 87.19 87 MET A CA 1
ATOM 681 C C . MET A 1 87 ? -2.029 -4.170 -3.367 1.00 87.19 87 MET A C 1
ATOM 683 O O . MET A 1 87 ? -2.440 -3.526 -4.329 1.00 87.19 87 MET A O 1
ATOM 687 N N . CYS A 1 88 ? -1.038 -5.055 -3.483 1.00 88.06 88 CYS A N 1
ATOM 688 C CA . CYS A 1 88 ? -0.408 -5.376 -4.764 1.00 88.06 88 CYS A CA 1
ATOM 689 C C . CYS A 1 88 ? -1.411 -5.939 -5.786 1.00 88.06 88 CYS A C 1
ATOM 691 O O . CYS A 1 88 ? -1.345 -5.604 -6.968 1.00 88.06 88 CYS A O 1
ATOM 693 N N . LYS A 1 89 ? -2.374 -6.763 -5.347 1.00 91.00 89 LYS A N 1
ATOM 694 C CA . LYS A 1 89 ? -3.436 -7.276 -6.232 1.00 91.00 89 LYS A CA 1
ATOM 695 C C . LYS A 1 89 ? -4.402 -6.170 -6.640 1.00 91.00 89 LYS A C 1
ATOM 697 O O . LYS A 1 89 ? -4.743 -6.073 -7.813 1.00 91.00 89 LYS A O 1
ATOM 702 N N . VAL A 1 90 ? -4.813 -5.331 -5.689 1.00 88.44 90 VAL A N 1
ATOM 703 C CA . VAL A 1 90 ? -5.696 -4.188 -5.962 1.00 88.44 90 VAL A CA 1
ATOM 704 C C . VAL A 1 90 ? -5.033 -3.216 -6.935 1.00 88.44 90 VAL A C 1
ATOM 706 O O . VAL A 1 90 ? -5.681 -2.786 -7.881 1.00 88.44 90 VAL A O 1
ATOM 709 N N . PHE A 1 91 ? -3.738 -2.939 -6.771 1.00 88.25 91 PHE A N 1
ATOM 710 C CA . PHE A 1 91 ? -2.970 -2.135 -7.717 1.00 88.25 91 PHE A CA 1
ATOM 711 C C . PHE A 1 91 ? -3.014 -2.714 -9.131 1.00 88.25 91 PHE A C 1
ATOM 713 O O . PHE A 1 91 ? -3.338 -2.011 -10.081 1.00 88.25 91 PHE A O 1
ATOM 720 N N . ALA A 1 92 ? -2.751 -4.012 -9.284 1.00 89.94 92 ALA A N 1
ATOM 721 C CA . ALA A 1 92 ? -2.829 -4.652 -10.593 1.00 89.94 92 ALA A CA 1
ATOM 722 C C . ALA A 1 92 ? -4.233 -4.534 -11.218 1.00 89.94 92 ALA A C 1
ATOM 724 O O . ALA A 1 92 ? -4.342 -4.424 -12.432 1.00 89.94 92 ALA A O 1
ATOM 725 N N . MET A 1 93 ? -5.297 -4.501 -10.405 1.00 90.12 93 MET A N 1
ATOM 726 C CA . MET A 1 93 ? -6.673 -4.286 -10.874 1.00 90.12 93 MET A CA 1
ATOM 727 C C . MET A 1 93 ? -6.984 -2.829 -11.241 1.00 90.12 93 MET A C 1
ATOM 729 O O . MET A 1 93 ? -7.938 -2.588 -11.983 1.00 90.12 93 MET A O 1
ATOM 733 N N . THR A 1 94 ? -6.244 -1.850 -10.710 1.00 89.19 94 THR A N 1
ATOM 734 C CA . THR A 1 94 ? -6.416 -0.447 -11.110 1.00 89.19 94 THR A CA 1
ATOM 735 C C . THR A 1 94 ? -5.735 -0.158 -12.437 1.00 89.19 94 THR A C 1
ATOM 737 O O . THR A 1 94 ? -6.169 0.752 -13.136 1.00 89.19 94 THR A O 1
ATOM 740 N N . LEU A 1 95 ? -4.711 -0.918 -12.817 1.00 89.00 95 LEU A N 1
ATOM 741 C CA . LEU A 1 95 ? -4.080 -0.808 -14.128 1.00 89.00 95 LEU A CA 1
ATOM 742 C C . LEU A 1 95 ? -4.977 -1.453 -15.194 1.00 89.00 95 LEU A C 1
ATOM 744 O O . LEU A 1 95 ? -5.481 -2.557 -15.001 1.00 89.00 95 LEU A O 1
ATOM 748 N N . ARG A 1 96 ? -5.215 -0.735 -16.293 1.00 77.88 96 ARG A N 1
ATOM 749 C CA . ARG A 1 96 ? -6.027 -1.221 -17.413 1.00 77.88 96 ARG A CA 1
ATOM 750 C C . ARG A 1 96 ? -5.213 -2.031 -18.413 1.00 77.88 96 ARG A C 1
ATOM 752 O O . ARG A 1 96 ? -4.031 -1.679 -18.616 1.00 77.88 96 ARG A O 1
#

Sequence (96 aa):
MCAEDVEKLVNNRLRDLKIGGNFEDALRMEVDQANSSPFTTEIEQAAPPKRFSMPSFTCFKGDSDPESHLKHLKSLIILHKTEDALMCKVFAMTLR

pLDDT: mean 83.71, std 7.96, range [55.94, 94.5]

Foldseek 3Di:
DDPVVVVVVVVVVVVVVVVCPVVVVVVVVVVCVVLDDPDDPCVLPDDDPPPDDQDDQAADPVPDDPVVNVVVLSVSCSVVVDDPVVSVVSVVVSYD

Secondary structure (DSSP, 8-state):
--HHHHHHHHHHHHHHHHTTHHHHHHHHHHHHHHHS-SS-HHHHHSPPPTT--PPPPPPB-SSS-HHHHHHHHHHHHHHHT--HHHHHHHHHHHB-